Protein AF-A0A7J7JCA5-F1 (afdb_monomer_lite)

pLDDT: mean 92.52, std 7.22, range [59.06, 98.44]

Radius of gyration: 17.57 Å; chains: 1; bounding box: 38×30×57 Å

Sequence (110 aa):
MLGYMEQTVSLAVTKALTKCGCFKPKYPFLTATQSALIYIAYHLKAFNPKSSDYVRKKYKKRLEKFEETCSLIRYLGDNMTVRYKEPEARPIDFNHKLNEFLQLKTKPVS

Organism: Bugula neritina (NCBI:txid10212)

Secondary structure (DSSP, 8-state):
-HHHHHHHTHHHHHHHHHHHHHH----TTS-HHHHHHHHHHHHHHHS-TTS-HHHHHHHHHHHHHHHHHHHHHHHHHHH--SS---GGGS-TTHHHHHHHHHHGGGS---

Foldseek 3Di:
DVVVCVVPPVVLQVVQVVVCVVLQFDAQPDDSVVRSVVSSVLSSQLPPPPDDPVRNVVSVVLNVVSSVRSCLVVVCVVQVDPDDDDPVPGDPCNVVSVVVSVVVVVDDSD

Structure (mmCIF, N/CA/C/O backbone):
data_AF-A0A7J7JCA5-F1
#
_entry.id   AF-A0A7J7JCA5-F1
#
loop_
_atom_site.group_PDB
_atom_site.id
_atom_site.type_symbol
_atom_site.label_atom_id
_atom_site.label_alt_id
_atom_site.label_comp_id
_atom_site.label_asym_id
_atom_site.label_entity_id
_atom_site.label_seq_id
_atom_site.pdbx_PDB_ins_code
_atom_site.Cartn_x
_atom_site.Cartn_y
_atom_site.Cartn_z
_atom_site.occupancy
_atom_site.B_iso_or_equiv
_atom_site.auth_seq_id
_atom_site.auth_comp_id
_atom_site.auth_asym_id
_atom_site.auth_atom_id
_atom_site.pdbx_PDB_model_num
ATOM 1 N N . MET A 1 1 ? -2.624 13.911 25.951 1.00 74.06 1 MET A N 1
ATOM 2 C CA . MET A 1 1 ? -2.529 13.540 24.517 1.00 74.06 1 MET A CA 1
ATOM 3 C C . MET A 1 1 ? -1.957 12.136 24.318 1.00 74.06 1 MET A C 1
ATOM 5 O O . MET A 1 1 ? -2.601 11.350 23.638 1.00 74.06 1 MET A O 1
ATOM 9 N N . LEU A 1 2 ? -0.828 11.792 24.955 1.00 91.69 2 LEU A N 1
ATOM 10 C CA . LEU A 1 2 ? -0.203 10.457 24.887 1.00 91.69 2 LEU A CA 1
ATOM 11 C C . LEU A 1 2 ? -1.165 9.303 25.225 1.00 91.69 2 LEU A C 1
ATOM 13 O O . LEU A 1 2 ? -1.428 8.477 24.359 1.00 91.69 2 LEU A O 1
ATOM 17 N N . GLY A 1 3 ? -1.789 9.321 26.411 1.00 95.81 3 GLY A N 1
ATOM 18 C CA . GLY A 1 3 ? -2.718 8.256 26.822 1.00 95.81 3 GLY A CA 1
ATOM 19 C C . GLY A 1 3 ? -3.928 8.080 25.893 1.00 95.81 3 GLY A C 1
ATOM 20 O O . GLY A 1 3 ? -4.359 6.960 25.644 1.00 95.81 3 GLY A O 1
ATOM 21 N N . TYR A 1 4 ? -4.434 9.169 25.298 1.00 95.44 4 TYR A N 1
ATOM 22 C CA . TYR A 1 4 ? -5.513 9.086 24.308 1.00 95.44 4 TYR A CA 1
ATOM 23 C C . TYR A 1 4 ? -5.059 8.332 23.055 1.00 95.44 4 TYR A C 1
ATOM 25 O O . TYR A 1 4 ? -5.746 7.417 22.608 1.00 95.44 4 TYR A O 1
ATOM 33 N N . MET A 1 5 ? -3.899 8.679 22.487 1.00 95.38 5 MET A N 1
ATOM 34 C CA . MET A 1 5 ? -3.388 8.005 21.287 1.00 95.38 5 MET A CA 1
ATOM 35 C C . MET A 1 5 ? -3.024 6.547 21.567 1.00 95.38 5 MET A C 1
ATOM 37 O O . MET A 1 5 ? -3.310 5.671 20.748 1.00 95.38 5 MET A O 1
ATOM 41 N N . GLU A 1 6 ? -2.443 6.293 22.738 1.00 94.56 6 GLU A N 1
ATOM 42 C CA . GLU A 1 6 ? -2.094 4.960 23.213 1.00 94.56 6 GLU A CA 1
ATOM 43 C C . GLU A 1 6 ? -3.321 4.046 23.282 1.00 94.56 6 GLU A C 1
ATOM 45 O O . GLU A 1 6 ? -3.292 2.941 22.747 1.00 94.56 6 GLU A O 1
ATOM 50 N N . GLN A 1 7 ? -4.431 4.528 23.839 1.00 93.44 7 GLN A N 1
ATOM 51 C CA . GLN A 1 7 ? -5.643 3.725 24.012 1.00 93.44 7 GLN A CA 1
ATOM 52 C C . GLN A 1 7 ? -6.519 3.638 22.753 1.00 93.44 7 GLN A C 1
ATOM 54 O O . GLN A 1 7 ? -7.326 2.718 22.630 1.00 93.44 7 GLN A O 1
ATOM 59 N N . THR A 1 8 ? -6.396 4.581 21.811 1.00 91.62 8 THR A N 1
ATOM 60 C CA . THR A 1 8 ? -7.311 4.662 20.656 1.00 91.62 8 THR A CA 1
ATOM 61 C C . THR A 1 8 ? -6.711 4.180 19.339 1.00 91.62 8 THR A C 1
ATOM 63 O O . THR A 1 8 ? -7.377 3.441 18.613 1.00 91.62 8 THR A O 1
ATOM 66 N N . VAL A 1 9 ? -5.485 4.592 18.997 1.00 93.50 9 VAL A N 1
ATOM 67 C CA . VAL A 1 9 ? -4.931 4.415 17.638 1.00 93.50 9 VAL A CA 1
ATOM 68 C C . VAL A 1 9 ? -3.600 3.672 17.593 1.00 93.50 9 VAL A C 1
ATOM 70 O O . VAL A 1 9 ? -3.254 3.159 16.527 1.00 93.50 9 VAL A O 1
ATOM 73 N N . SER A 1 10 ? -2.877 3.569 18.713 1.00 95.56 10 SER A N 1
ATOM 74 C CA . SER A 1 10 ? -1.517 3.010 18.758 1.00 95.56 10 SER A CA 1
ATOM 75 C C . SER A 1 10 ? -1.423 1.638 18.092 1.00 95.56 10 SER A C 1
ATOM 77 O O . SER A 1 10 ? -0.662 1.460 17.146 1.00 95.56 10 SER A O 1
ATOM 79 N N . LEU A 1 11 ? -2.273 0.692 18.494 1.00 96.00 11 LEU A N 1
ATOM 80 C CA . LEU A 1 11 ? -2.249 -0.676 17.992 1.00 96.00 11 LEU A CA 1
ATOM 81 C C . LEU A 1 11 ? -2.504 -0.743 16.481 1.00 96.00 11 LEU A C 1
ATOM 83 O O . LEU A 1 11 ? -1.857 -1.517 15.774 1.00 96.00 11 LEU A O 1
ATOM 87 N N . ALA A 1 12 ? -3.451 0.053 15.981 1.00 96.50 12 ALA A N 1
ATOM 88 C CA . ALA A 1 12 ? -3.805 0.071 14.565 1.00 96.50 12 ALA A CA 1
ATOM 89 C C . ALA A 1 12 ? -2.680 0.676 13.712 1.00 96.50 12 ALA A C 1
ATOM 91 O O . ALA A 1 12 ? -2.324 0.107 12.678 1.00 96.50 12 ALA A O 1
ATOM 92 N N . VAL A 1 13 ? -2.094 1.788 14.169 1.00 97.19 13 VAL A N 1
ATOM 93 C CA . VAL A 1 13 ? -0.978 2.465 13.494 1.00 97.19 13 VAL A CA 1
ATOM 94 C C . VAL A 1 13 ? 0.273 1.592 13.509 1.00 97.19 13 VAL A C 1
ATOM 96 O O . VAL A 1 13 ? 0.863 1.386 12.452 1.00 97.19 13 VAL A O 1
ATOM 99 N N . THR A 1 14 ? 0.628 0.998 14.652 1.00 98.00 14 THR A N 1
ATOM 100 C CA . THR A 1 14 ? 1.773 0.083 14.762 1.00 98.00 14 THR A CA 1
ATOM 101 C C . THR A 1 14 ? 1.630 -1.087 13.796 1.00 98.00 14 THR A C 1
ATOM 103 O O . THR A 1 14 ? 2.534 -1.330 13.004 1.00 98.00 14 THR A O 1
ATOM 106 N N . LYS A 1 15 ? 0.470 -1.761 13.761 1.00 98.19 15 LYS A N 1
ATOM 107 C CA . LYS A 1 15 ? 0.230 -2.866 12.814 1.00 98.19 15 LYS A CA 1
ATOM 108 C C . LYS A 1 15 ? 0.365 -2.426 11.355 1.00 98.19 15 LYS A C 1
ATOM 110 O O . LYS A 1 15 ? 0.995 -3.134 10.570 1.00 98.19 15 LYS A O 1
ATOM 115 N N . ALA A 1 16 ? -0.205 -1.275 10.993 1.00 98.25 16 ALA A N 1
ATOM 116 C CA . ALA A 1 16 ? -0.122 -0.750 9.633 1.00 98.25 16 ALA A CA 1
ATOM 117 C C . ALA A 1 16 ? 1.325 -0.404 9.238 1.00 98.25 16 ALA A C 1
ATOM 119 O O . ALA A 1 16 ? 1.757 -0.756 8.142 1.00 98.25 16 ALA A O 1
ATOM 120 N N . LEU A 1 17 ? 2.091 0.220 10.141 1.00 98.31 17 LEU A N 1
ATOM 121 C CA . LEU A 1 17 ? 3.503 0.541 9.928 1.00 98.31 17 LEU A CA 1
ATOM 122 C C . LEU A 1 17 ? 4.369 -0.717 9.829 1.00 98.31 17 LEU A C 1
ATOM 124 O O . LEU A 1 17 ? 5.188 -0.803 8.919 1.00 98.31 17 LEU A O 1
ATOM 128 N N . THR A 1 18 ? 4.159 -1.717 10.691 1.00 98.44 18 THR A N 1
ATOM 129 C CA . THR A 1 18 ? 4.865 -3.005 10.606 1.00 98.44 18 THR A CA 1
ATOM 130 C C . THR A 1 18 ? 4.614 -3.672 9.257 1.00 98.44 18 THR A C 1
ATOM 132 O O . THR A 1 18 ? 5.562 -4.061 8.579 1.00 98.44 18 THR A O 1
ATOM 135 N N . LYS A 1 19 ? 3.350 -3.757 8.817 1.00 98.38 19 LYS A N 1
ATOM 136 C CA . LYS A 1 19 ? 3.012 -4.343 7.510 1.00 98.38 19 LYS A CA 1
ATOM 137 C C . LYS A 1 19 ? 3.607 -3.547 6.351 1.00 98.38 19 LYS A C 1
ATOM 139 O O . LYS A 1 19 ? 4.212 -4.146 5.467 1.00 98.38 19 LYS A O 1
ATOM 144 N N . CYS A 1 20 ? 3.535 -2.217 6.403 1.00 98.12 20 CYS A N 1
ATOM 145 C CA . CYS A 1 20 ? 4.168 -1.343 5.418 1.00 98.12 20 CYS A CA 1
ATOM 146 C C . CYS A 1 20 ? 5.692 -1.553 5.357 1.00 98.12 20 CYS A C 1
ATOM 148 O O . CYS A 1 20 ? 6.257 -1.611 4.269 1.00 98.12 20 CYS A O 1
ATOM 150 N N . GLY A 1 21 ? 6.360 -1.695 6.505 1.00 97.44 21 GLY A N 1
ATOM 151 C CA . GLY A 1 21 ? 7.806 -1.911 6.593 1.00 97.44 21 GLY A CA 1
ATOM 152 C C . GLY A 1 21 ? 8.256 -3.282 6.082 1.00 97.44 21 GLY A C 1
ATOM 153 O O . GLY A 1 21 ? 9.301 -3.378 5.441 1.00 97.44 21 GLY A O 1
ATOM 154 N N . CYS A 1 22 ? 7.462 -4.333 6.312 1.00 97.19 22 CYS A N 1
ATOM 155 C CA . CYS A 1 22 ? 7.728 -5.665 5.762 1.00 97.19 22 CYS A CA 1
ATOM 156 C C . CYS A 1 22 ? 7.511 -5.712 4.244 1.00 97.19 22 CYS A C 1
ATOM 158 O O . CYS A 1 22 ? 8.336 -6.276 3.531 1.00 97.19 22 CYS A O 1
ATOM 160 N N . PHE A 1 23 ? 6.417 -5.118 3.756 1.00 96.56 23 PHE A N 1
ATOM 161 C CA . PHE A 1 23 ? 6.051 -5.161 2.339 1.00 96.56 23 PHE A CA 1
ATOM 162 C C . PHE A 1 23 ? 6.863 -4.184 1.473 1.00 96.56 23 PHE A C 1
ATOM 164 O O . PHE A 1 23 ? 7.175 -4.499 0.329 1.00 96.56 23 PHE A O 1
ATOM 171 N N . LYS A 1 24 ? 7.243 -3.020 2.023 1.00 96.25 24 LYS A N 1
ATOM 172 C CA . LYS A 1 24 ? 7.992 -1.942 1.344 1.00 96.25 24 LYS A CA 1
ATOM 173 C C . LYS A 1 24 ? 7.311 -1.497 0.038 1.00 96.25 24 LYS A C 1
ATOM 175 O O . LYS A 1 24 ? 7.898 -1.620 -1.038 1.00 96.25 24 LYS A O 1
ATOM 180 N N . PRO A 1 25 ? 6.070 -0.980 0.112 1.00 96.12 25 PRO A N 1
ATOM 181 C CA . PRO A 1 25 ? 5.283 -0.668 -1.072 1.00 96.12 25 PRO A CA 1
ATOM 182 C C . PRO A 1 25 ? 5.980 0.373 -1.948 1.00 96.12 25 PRO A C 1
ATOM 184 O O . PRO A 1 25 ? 6.292 1.481 -1.504 1.00 96.12 25 PRO A O 1
ATOM 187 N N . LYS A 1 26 ? 6.138 0.042 -3.228 1.00 95.06 26 LYS A N 1
ATOM 188 C CA . LYS A 1 26 ? 6.511 0.992 -4.269 1.00 95.06 26 LYS A CA 1
ATOM 189 C C . LYS A 1 26 ? 5.493 0.898 -5.391 1.00 95.06 26 LYS A C 1
ATOM 191 O O . LYS A 1 26 ? 5.574 0.019 -6.239 1.00 95.06 26 LYS A O 1
ATOM 196 N N . TYR A 1 27 ? 4.542 1.822 -5.391 1.00 95.00 27 TYR A N 1
ATOM 197 C CA . TYR A 1 27 ? 3.543 1.895 -6.444 1.00 95.00 27 TYR A CA 1
ATOM 198 C C . TYR A 1 27 ? 4.158 2.538 -7.704 1.00 95.00 27 TYR A C 1
ATOM 200 O O . TYR A 1 27 ? 4.992 3.454 -7.581 1.00 95.00 27 TYR A O 1
ATOM 208 N N . PRO A 1 28 ? 3.798 2.073 -8.915 1.00 94.50 28 PRO A N 1
ATOM 209 C CA . PRO A 1 28 ? 4.217 2.692 -10.172 1.00 94.50 28 PRO A CA 1
ATOM 210 C C . PRO A 1 28 ? 3.978 4.206 -10.190 1.00 94.50 28 PRO A C 1
ATOM 212 O O . PRO A 1 28 ? 2.928 4.676 -9.770 1.00 94.50 28 PRO A O 1
ATOM 215 N N . PHE A 1 29 ? 4.960 4.978 -10.662 1.00 93.31 29 PHE A N 1
ATOM 216 C CA . PHE A 1 29 ? 4.889 6.445 -10.825 1.00 93.31 29 PHE A CA 1
ATOM 217 C C . PHE A 1 29 ? 4.642 7.298 -9.564 1.00 93.31 29 PHE A C 1
ATOM 219 O O . PHE A 1 29 ? 4.675 8.520 -9.658 1.00 93.31 29 PHE A O 1
ATOM 226 N N . LEU A 1 30 ? 4.471 6.699 -8.384 1.00 94.50 30 LEU A N 1
ATOM 227 C CA . LEU A 1 30 ? 4.406 7.424 -7.111 1.00 94.50 30 LEU A CA 1
ATOM 228 C C . LEU A 1 30 ? 5.760 7.459 -6.407 1.00 94.50 30 LEU A C 1
ATOM 230 O O . LEU A 1 30 ? 6.595 6.578 -6.603 1.00 94.50 30 LEU A O 1
ATOM 234 N N . THR A 1 31 ? 5.984 8.422 -5.517 1.00 95.12 31 THR A N 1
ATOM 235 C CA . THR A 1 31 ? 7.149 8.364 -4.621 1.00 95.12 31 THR A CA 1
ATOM 236 C C . THR A 1 31 ? 7.000 7.223 -3.606 1.00 95.12 31 THR A C 1
ATOM 238 O O . THR A 1 31 ? 5.899 6.705 -3.373 1.00 95.12 31 THR A O 1
ATOM 241 N N . ALA A 1 32 ? 8.109 6.803 -2.988 1.00 95.00 32 ALA A N 1
ATOM 242 C CA . ALA A 1 32 ? 8.074 5.796 -1.923 1.00 95.00 32 ALA A CA 1
ATOM 243 C C . ALA A 1 32 ? 7.184 6.257 -0.753 1.00 95.00 32 ALA A C 1
ATOM 245 O O . ALA A 1 32 ? 6.335 5.503 -0.285 1.00 95.00 32 ALA A O 1
ATOM 246 N N . THR A 1 33 ? 7.300 7.528 -0.359 1.00 97.25 33 THR A N 1
ATOM 247 C CA . THR A 1 33 ? 6.483 8.134 0.700 1.00 97.25 33 THR A CA 1
ATOM 248 C C . THR A 1 33 ? 4.993 8.110 0.359 1.00 97.25 33 THR A C 1
ATOM 250 O O . THR A 1 33 ? 4.189 7.672 1.177 1.00 97.25 33 THR A O 1
ATOM 253 N N . GLN A 1 34 ? 4.609 8.513 -0.858 1.00 97.12 34 GLN A N 1
ATOM 254 C CA . GLN A 1 34 ? 3.209 8.458 -1.302 1.00 97.12 34 GLN A CA 1
ATOM 255 C C . GLN A 1 34 ? 2.664 7.024 -1.285 1.00 97.12 34 GLN A C 1
ATOM 257 O O . GLN A 1 34 ? 1.561 6.786 -0.796 1.00 97.12 34 GLN A O 1
ATOM 262 N N . SER A 1 35 ? 3.456 6.063 -1.768 1.00 97.06 35 SER A N 1
ATOM 263 C CA . SER A 1 35 ? 3.082 4.644 -1.787 1.00 97.06 35 SER A CA 1
ATOM 264 C C . SER A 1 35 ? 2.840 4.104 -0.373 1.00 97.06 35 SER A C 1
ATOM 266 O O . SER A 1 35 ? 1.825 3.455 -0.124 1.00 97.06 35 SER A O 1
ATOM 268 N N . ALA A 1 36 ? 3.737 4.420 0.566 1.00 98.12 36 ALA A N 1
ATOM 269 C CA . ALA A 1 36 ? 3.616 4.028 1.967 1.00 98.12 36 ALA A CA 1
ATOM 270 C C . ALA A 1 36 ? 2.374 4.636 2.637 1.00 98.12 36 ALA A C 1
ATOM 272 O O . ALA A 1 36 ? 1.631 3.927 3.314 1.00 98.12 36 ALA A O 1
ATOM 273 N N . LEU A 1 37 ? 2.102 5.926 2.411 1.00 98.31 37 LEU A N 1
ATOM 274 C CA . LEU A 1 37 ? 0.931 6.602 2.979 1.00 98.31 37 LEU A CA 1
ATOM 275 C C . LEU A 1 37 ? -0.387 5.978 2.499 1.00 98.31 37 LEU A C 1
ATOM 277 O O . LEU A 1 37 ? -1.278 5.732 3.314 1.00 98.31 37 LEU A O 1
ATOM 281 N N . ILE A 1 38 ? -0.504 5.672 1.202 1.00 97.81 38 ILE A N 1
ATOM 282 C CA . ILE A 1 38 ? -1.696 5.016 0.638 1.00 97.81 38 ILE A CA 1
ATOM 283 C C . ILE A 1 38 ? -1.862 3.608 1.217 1.00 97.81 38 ILE A C 1
ATOM 285 O O . ILE A 1 38 ? -2.960 3.246 1.644 1.00 97.81 38 ILE A O 1
ATOM 289 N N . TYR A 1 39 ? -0.772 2.839 1.295 1.00 98.19 39 TYR A N 1
ATOM 290 C CA . TYR A 1 39 ? -0.775 1.502 1.888 1.00 98.19 39 TYR A CA 1
ATOM 291 C C . TYR A 1 39 ? -1.279 1.523 3.337 1.00 98.19 39 TYR A C 1
ATOM 293 O O . TYR A 1 39 ? -2.197 0.784 3.697 1.00 98.19 39 TYR A O 1
ATOM 301 N N . ILE A 1 40 ? -0.731 2.422 4.163 1.00 98.38 40 ILE A N 1
ATOM 302 C CA . ILE A 1 40 ? -1.137 2.596 5.563 1.00 98.38 40 ILE A CA 1
ATOM 303 C C . ILE A 1 40 ? -2.614 2.997 5.645 1.00 98.38 40 ILE A C 1
ATOM 305 O O . ILE A 1 40 ? -3.360 2.418 6.435 1.00 98.38 40 ILE A O 1
ATOM 309 N N . ALA A 1 41 ? -3.072 3.934 4.810 1.00 98.06 41 ALA A N 1
ATOM 310 C CA . ALA A 1 41 ? -4.467 4.366 4.792 1.00 98.06 41 ALA A CA 1
ATOM 311 C C . ALA A 1 41 ? -5.432 3.217 4.446 1.00 98.06 41 ALA A C 1
ATOM 313 O O . ALA A 1 41 ? -6.469 3.057 5.099 1.00 98.06 41 ALA A O 1
ATOM 314 N N . TYR A 1 42 ? -5.091 2.389 3.454 1.00 98.19 42 TYR A N 1
ATOM 315 C CA . TYR A 1 42 ? -5.862 1.193 3.117 1.00 98.19 42 TYR A CA 1
ATOM 316 C C . TYR A 1 42 ? -5.848 0.162 4.230 1.00 98.19 42 TYR A C 1
ATOM 318 O O . TYR A 1 42 ? -6.918 -0.332 4.585 1.00 98.19 42 TYR A O 1
ATOM 326 N N . HIS A 1 43 ? -4.696 -0.100 4.842 1.00 98.38 43 HIS A N 1
ATOM 327 C CA . HIS A 1 43 ? -4.603 -1.014 5.972 1.00 98.38 43 HIS A CA 1
ATOM 328 C C . HIS A 1 43 ? -5.489 -0.548 7.143 1.00 98.38 43 HIS A C 1
ATOM 330 O O . HIS A 1 43 ? -6.289 -1.319 7.673 1.00 98.38 43 HIS A O 1
ATOM 336 N N . LEU A 1 44 ? -5.439 0.736 7.509 1.00 98.00 44 LEU A N 1
ATOM 337 C CA . LEU A 1 44 ? -6.284 1.281 8.576 1.00 98.00 44 LEU A CA 1
ATOM 338 C C . LEU A 1 44 ? -7.782 1.135 8.260 1.00 98.00 44 LEU A C 1
ATOM 340 O O . LEU A 1 44 ? -8.549 0.730 9.130 1.00 98.00 44 LEU A O 1
ATOM 344 N N . LYS A 1 45 ? -8.216 1.397 7.019 1.00 97.69 45 LYS A N 1
ATOM 345 C CA . LYS A 1 45 ? -9.630 1.242 6.623 1.00 97.69 45 LYS A CA 1
ATOM 346 C C . LYS A 1 45 ? -10.073 -0.221 6.498 1.00 97.69 45 LYS A C 1
ATOM 348 O O . LYS A 1 45 ? -11.206 -0.542 6.847 1.00 97.69 45 LYS A O 1
ATOM 353 N N . ALA A 1 46 ? -9.199 -1.108 6.028 1.00 98.00 46 ALA A N 1
ATOM 354 C CA . ALA A 1 46 ? -9.477 -2.532 5.842 1.00 98.00 46 ALA A CA 1
ATOM 355 C C . ALA A 1 46 ? -9.650 -3.285 7.173 1.00 98.00 46 ALA A C 1
ATOM 357 O O . ALA A 1 46 ? -10.424 -4.244 7.249 1.00 98.00 46 ALA A O 1
ATOM 358 N N . PHE A 1 47 ? -8.947 -2.840 8.219 1.00 96.94 47 PHE A N 1
ATOM 359 C CA . PHE A 1 47 ? -8.875 -3.523 9.512 1.00 96.94 47 PHE A CA 1
ATOM 360 C C . PHE A 1 47 ? -9.473 -2.723 10.680 1.00 96.94 47 PHE A C 1
ATOM 362 O O . PHE A 1 47 ? -9.297 -3.117 11.830 1.00 96.94 47 PHE A O 1
ATOM 369 N N . ASN A 1 48 ? -10.212 -1.638 10.420 1.00 96.00 48 ASN A N 1
ATOM 370 C CA . ASN A 1 48 ? -10.930 -0.907 11.466 1.00 96.00 48 ASN A CA 1
ATOM 371 C C . ASN A 1 48 ? -12.182 -1.688 11.926 1.00 96.00 48 ASN A C 1
ATOM 373 O O . ASN A 1 48 ? -13.154 -1.740 11.167 1.00 96.00 48 ASN A O 1
ATOM 377 N N . PRO A 1 49 ? -12.230 -2.224 13.163 1.00 94.12 49 PRO A N 1
ATOM 378 C CA . PRO A 1 49 ? -13.363 -3.018 13.646 1.00 94.12 49 PRO A CA 1
ATOM 379 C C . PRO A 1 49 ? -14.666 -2.216 13.764 1.00 94.12 49 PRO A C 1
ATOM 381 O O . PRO A 1 49 ? -15.742 -2.799 13.703 1.00 94.12 49 PRO A O 1
ATOM 384 N N . LYS A 1 50 ? -14.588 -0.882 13.875 1.00 94.19 50 LYS A N 1
ATOM 385 C CA . LYS A 1 50 ? -15.762 0.003 13.947 1.00 94.19 50 LYS A CA 1
ATOM 386 C C . LYS A 1 50 ? -16.387 0.301 12.578 1.00 94.19 50 LYS A C 1
ATOM 388 O O . LYS A 1 50 ? -17.453 0.899 12.512 1.00 94.19 50 LYS A O 1
ATOM 393 N N . SER A 1 51 ? -15.718 -0.057 11.479 1.00 95.62 51 SER A N 1
ATOM 394 C CA . SER A 1 51 ? -16.271 0.098 10.126 1.00 95.62 51 SER A CA 1
ATOM 395 C C . SER A 1 51 ? -17.199 -1.061 9.784 1.00 95.62 51 SER A C 1
ATOM 397 O O . SER A 1 51 ? -16.957 -2.177 10.234 1.00 95.62 51 SER A O 1
ATOM 399 N N . SER A 1 52 ? -18.207 -0.834 8.939 1.00 97.62 52 SER A N 1
ATOM 400 C CA . SER A 1 52 ? -19.099 -1.907 8.487 1.00 97.62 52 SER A CA 1
ATOM 401 C C . SER A 1 52 ? -18.351 -3.001 7.718 1.00 97.62 52 SER A C 1
ATOM 403 O O . SER A 1 52 ? -17.324 -2.755 7.076 1.00 97.62 52 SER A O 1
ATOM 405 N N . ASP A 1 53 ? -18.897 -4.215 7.736 1.00 97.69 53 ASP A N 1
ATOM 406 C CA . ASP A 1 53 ? -18.338 -5.375 7.035 1.00 97.69 53 ASP A CA 1
ATOM 407 C C . ASP A 1 53 ? -18.111 -5.105 5.547 1.00 97.69 53 ASP A C 1
ATOM 409 O O . ASP A 1 53 ? -17.072 -5.470 4.993 1.00 97.69 53 ASP A O 1
ATOM 413 N N . TYR A 1 54 ? -19.060 -4.414 4.912 1.00 97.75 54 TYR A N 1
ATOM 414 C CA . TYR A 1 54 ? -18.957 -3.993 3.520 1.00 97.75 54 TYR A CA 1
ATOM 415 C C . TYR A 1 54 ? -17.737 -3.092 3.283 1.00 97.75 54 TYR A C 1
ATOM 417 O O . TYR A 1 54 ? -16.947 -3.345 2.371 1.00 97.75 54 TYR A O 1
ATOM 425 N N . VAL A 1 55 ? -17.534 -2.078 4.132 1.00 97.44 55 VAL A N 1
ATOM 426 C CA . VAL A 1 55 ? -16.394 -1.156 4.024 1.00 97.44 55 VAL A CA 1
ATOM 427 C C . VAL A 1 55 ? -15.077 -1.903 4.221 1.00 97.44 55 VAL A C 1
ATOM 429 O O . VAL A 1 55 ? -14.170 -1.752 3.402 1.00 97.44 55 VAL A O 1
ATOM 432 N N . ARG A 1 56 ? -14.976 -2.762 5.243 1.00 98.12 56 ARG A N 1
ATOM 433 C CA . ARG A 1 56 ? -13.759 -3.555 5.482 1.00 98.12 56 ARG A CA 1
ATOM 434 C C . ARG A 1 56 ? -13.434 -4.448 4.283 1.00 98.12 56 ARG A C 1
ATOM 436 O O . ARG A 1 56 ? -12.303 -4.425 3.803 1.00 98.12 56 ARG A O 1
ATOM 443 N N . LYS A 1 57 ? -14.424 -5.172 3.740 1.00 98.12 57 LYS A N 1
ATOM 444 C CA . LYS A 1 57 ? -14.259 -6.011 2.534 1.00 98.12 57 LYS A CA 1
ATOM 445 C C . LYS A 1 57 ? -13.821 -5.189 1.320 1.00 98.12 57 LYS A C 1
ATOM 447 O O . LYS A 1 57 ? -12.904 -5.598 0.614 1.00 98.12 57 LYS A O 1
ATOM 452 N N . LYS A 1 58 ? -14.429 -4.017 1.100 1.00 97.94 58 LYS A N 1
ATOM 453 C CA . LYS A 1 58 ? -14.047 -3.101 0.016 1.00 97.94 58 LYS A CA 1
ATOM 454 C C . LYS A 1 58 ? -12.576 -2.701 0.123 1.00 97.94 58 LYS A C 1
ATOM 456 O O . LYS A 1 58 ? -11.855 -2.807 -0.861 1.00 97.94 58 LYS A O 1
ATOM 461 N N . TYR A 1 59 ? -12.118 -2.261 1.294 1.00 98.12 59 TYR A N 1
ATOM 462 C CA . TYR A 1 59 ? -10.736 -1.798 1.453 1.00 98.12 59 TYR A CA 1
ATOM 463 C C . TYR A 1 59 ? -9.705 -2.928 1.495 1.00 98.12 59 TYR A C 1
ATOM 465 O O . TYR A 1 59 ? -8.593 -2.702 1.034 1.00 98.12 59 TYR A O 1
ATOM 473 N N . LYS A 1 60 ? -10.069 -4.143 1.931 1.00 98.25 60 LYS A N 1
ATOM 474 C CA . LYS A 1 60 ? -9.213 -5.331 1.757 1.00 98.25 60 LYS A CA 1
ATOM 475 C C . LYS A 1 60 ? -8.926 -5.602 0.280 1.00 98.25 60 LYS A C 1
ATOM 477 O O . LYS A 1 60 ? -7.766 -5.647 -0.097 1.00 98.25 60 LYS A O 1
ATOM 482 N N . LYS A 1 61 ? -9.961 -5.613 -0.568 1.00 98.12 61 LYS A N 1
ATOM 483 C CA . LYS A 1 61 ? -9.790 -5.771 -2.024 1.00 98.12 61 LYS A CA 1
ATOM 484 C C . LYS A 1 61 ? -8.936 -4.664 -2.651 1.00 98.12 61 LYS A C 1
ATOM 486 O O . LYS A 1 61 ? -8.168 -4.913 -3.572 1.00 98.12 61 LYS A O 1
ATOM 491 N N . ARG A 1 62 ? -9.069 -3.419 -2.173 1.00 97.44 62 ARG A N 1
ATOM 492 C CA . ARG A 1 62 ? -8.224 -2.305 -2.646 1.00 97.44 62 ARG A CA 1
ATOM 493 C C . ARG A 1 62 ? -6.771 -2.461 -2.217 1.00 97.44 62 ARG A C 1
ATOM 495 O O . ARG A 1 62 ? -5.894 -2.120 -3.000 1.00 97.44 62 ARG A O 1
ATOM 502 N N . LEU A 1 63 ? -6.538 -2.949 -1.000 1.00 97.69 63 LEU A N 1
ATOM 503 C CA . LEU A 1 63 ? -5.200 -3.233 -0.495 1.00 97.69 63 LEU A CA 1
ATOM 504 C C . LEU A 1 63 ? -4.545 -4.358 -1.305 1.00 97.69 63 LEU A C 1
ATOM 506 O O . LEU A 1 63 ? -3.446 -4.155 -1.798 1.00 97.69 63 LEU A O 1
ATOM 510 N N . GLU A 1 64 ? -5.253 -5.467 -1.530 1.00 97.38 64 GLU A N 1
ATOM 511 C CA . GLU A 1 64 ? -4.793 -6.593 -2.362 1.00 97.38 64 GLU A CA 1
ATOM 512 C C . GLU A 1 64 ? -4.417 -6.118 -3.772 1.00 97.38 64 GLU A C 1
ATOM 514 O O . GLU A 1 64 ? -3.282 -6.287 -4.208 1.00 97.38 64 GLU A O 1
ATOM 519 N N . LYS A 1 65 ? -5.319 -5.390 -4.444 1.00 95.88 65 LYS A N 1
ATOM 520 C CA . LYS A 1 65 ? -5.039 -4.824 -5.769 1.00 95.88 65 LYS A CA 1
ATOM 521 C C . LYS A 1 65 ? -3.844 -3.865 -5.759 1.00 95.88 65 LYS A C 1
ATOM 523 O O . LYS A 1 65 ? -3.073 -3.811 -6.716 1.00 95.88 65 LYS A O 1
ATOM 528 N N . PHE A 1 66 ? -3.691 -3.069 -4.703 1.00 96.31 66 PHE A N 1
ATOM 529 C CA . PHE A 1 66 ? -2.553 -2.164 -4.562 1.00 96.31 66 PHE A CA 1
ATOM 530 C C . PHE A 1 66 ? -1.235 -2.943 -4.429 1.00 96.31 66 PHE A C 1
ATOM 532 O O . PHE A 1 66 ? -0.249 -2.571 -5.069 1.00 96.31 66 PHE A O 1
ATOM 539 N N . GLU A 1 67 ? -1.220 -4.029 -3.653 1.00 96.38 67 GLU A N 1
ATOM 540 C CA . GLU A 1 67 ? -0.067 -4.922 -3.498 1.00 96.38 67 GLU A CA 1
ATOM 541 C C . GLU A 1 67 ? 0.289 -5.622 -4.819 1.00 96.38 67 GLU A C 1
ATOM 543 O O . GLU A 1 67 ? 1.450 -5.589 -5.235 1.00 96.38 67 GLU A O 1
ATOM 548 N N . GLU A 1 68 ? -0.708 -6.149 -5.536 1.00 94.62 68 GLU A N 1
ATOM 549 C CA . GLU A 1 68 ? -0.549 -6.711 -6.885 1.00 94.62 68 GLU A CA 1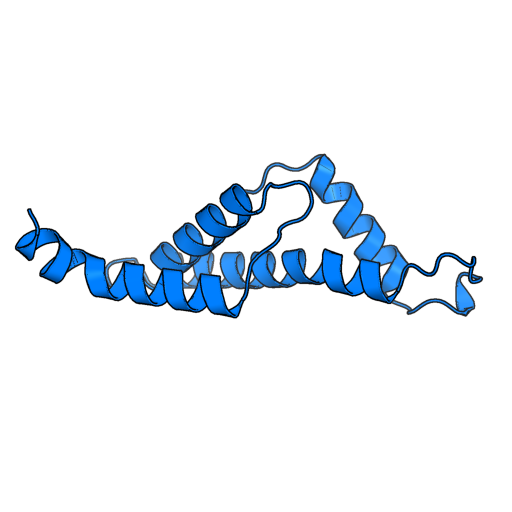
ATOM 550 C C . GLU A 1 68 ? 0.058 -5.682 -7.844 1.00 94.62 68 GLU A C 1
ATOM 552 O O . GLU A 1 68 ? 1.017 -5.973 -8.559 1.00 94.62 68 GLU A O 1
ATOM 557 N N . THR A 1 69 ? -0.428 -4.441 -7.804 1.00 94.81 69 THR A N 1
ATOM 558 C CA . THR A 1 69 ? 0.094 -3.376 -8.667 1.00 94.81 69 THR A CA 1
ATOM 559 C C . THR A 1 69 ? 1.542 -3.015 -8.317 1.00 94.81 69 THR A C 1
ATOM 561 O O . THR A 1 69 ? 2.356 -2.784 -9.211 1.00 94.81 69 THR A O 1
ATOM 564 N N . CYS A 1 70 ? 1.905 -2.996 -7.029 1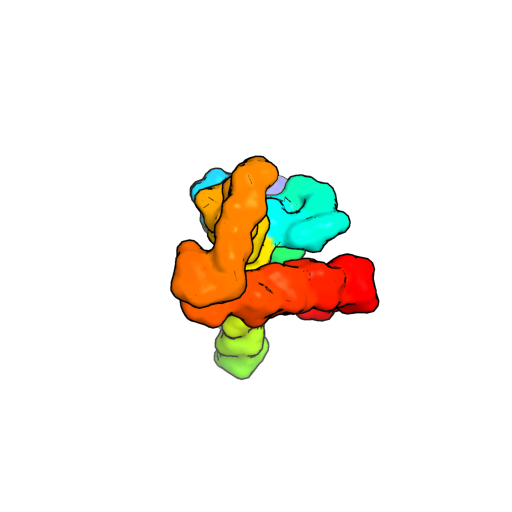.00 94.56 70 CYS A N 1
ATOM 565 C CA . CYS A 1 70 ? 3.298 -2.807 -6.605 1.00 94.56 70 CYS A CA 1
ATOM 566 C C . CYS A 1 70 ? 4.206 -3.922 -7.150 1.00 94.56 70 CYS A C 1
ATOM 568 O O . CYS A 1 70 ? 5.348 -3.658 -7.533 1.00 94.56 70 CYS A O 1
ATOM 570 N N . SER A 1 71 ? 3.693 -5.154 -7.238 1.00 93.19 71 SER A N 1
ATOM 571 C CA . SER A 1 71 ? 4.447 -6.297 -7.763 1.00 93.19 71 SER A CA 1
ATOM 572 C C . SER A 1 71 ? 4.784 -6.177 -9.256 1.00 93.19 71 SER A C 1
ATOM 574 O O . SER A 1 71 ? 5.775 -6.764 -9.692 1.00 93.19 71 SER A O 1
ATOM 576 N N . LEU A 1 72 ? 4.047 -5.357 -10.026 1.00 93.25 72 LEU A N 1
ATOM 577 C CA . LEU A 1 72 ? 4.326 -5.121 -11.449 1.00 93.25 72 LEU A CA 1
ATOM 578 C C . LEU A 1 72 ? 5.723 -4.540 -11.675 1.00 93.25 72 LEU A C 1
ATOM 580 O O . LEU A 1 72 ? 6.387 -4.937 -12.626 1.00 93.25 72 LEU A O 1
ATOM 584 N N . ILE A 1 73 ? 6.201 -3.642 -10.802 1.00 90.31 73 ILE A N 1
ATOM 585 C CA . ILE A 1 73 ? 7.557 -3.076 -10.928 1.00 90.31 73 ILE A CA 1
ATOM 586 C C . ILE A 1 73 ? 8.604 -4.175 -10.806 1.00 90.31 73 ILE A C 1
ATOM 588 O O . ILE A 1 73 ? 9.532 -4.226 -11.608 1.00 90.31 73 ILE A O 1
ATOM 592 N N . ARG A 1 74 ? 8.448 -5.055 -9.812 1.00 89.38 74 ARG A N 1
ATOM 593 C CA . ARG A 1 74 ? 9.370 -6.169 -9.595 1.00 89.38 74 ARG A CA 1
ATOM 594 C C . ARG A 1 74 ? 9.337 -7.127 -10.783 1.00 89.38 74 ARG A C 1
ATOM 596 O O . ARG A 1 74 ? 10.376 -7.400 -11.365 1.00 89.38 74 ARG A O 1
ATOM 603 N N . TYR A 1 75 ? 8.141 -7.550 -11.192 1.00 92.50 75 TYR A N 1
ATOM 604 C CA . TYR A 1 75 ? 7.966 -8.440 -12.336 1.00 92.50 75 TYR A CA 1
ATOM 605 C C . TYR A 1 75 ? 8.586 -7.857 -13.613 1.00 92.50 75 TYR A C 1
ATOM 607 O O . TYR A 1 75 ? 9.333 -8.546 -14.302 1.00 92.50 75 TYR A O 1
ATOM 615 N N . LEU A 1 76 ? 8.303 -6.592 -13.936 1.00 91.69 76 LEU A N 1
ATOM 616 C CA . LEU A 1 76 ? 8.852 -5.959 -15.132 1.00 91.69 76 LEU A CA 1
ATOM 617 C C . LEU A 1 76 ? 10.363 -5.759 -15.011 1.00 91.69 76 LEU A C 1
ATOM 619 O O . LEU A 1 76 ? 11.059 -5.983 -15.989 1.00 91.69 76 LEU A O 1
ATOM 623 N N . GLY A 1 77 ? 10.891 -5.408 -13.837 1.00 87.94 77 GLY A N 1
ATOM 624 C CA . GLY A 1 77 ? 12.337 -5.332 -13.611 1.00 87.94 77 GLY A CA 1
ATOM 625 C C . GLY A 1 77 ? 13.052 -6.666 -13.851 1.00 87.94 77 GLY A C 1
ATOM 626 O O . GLY A 1 77 ? 14.108 -6.683 -14.476 1.00 87.94 77 GLY A O 1
ATOM 627 N N . ASP A 1 78 ? 12.444 -7.775 -13.427 1.00 88.69 78 ASP A N 1
ATOM 628 C CA . ASP A 1 78 ? 13.011 -9.119 -13.582 1.00 88.69 78 ASP A CA 1
ATOM 629 C C . ASP A 1 78 ? 12.887 -9.649 -15.029 1.00 88.69 78 ASP A C 1
ATOM 631 O O . ASP A 1 78 ? 13.733 -10.415 -15.492 1.00 88.69 78 ASP A O 1
ATOM 635 N N . ASN A 1 79 ? 11.840 -9.244 -15.763 1.00 88.75 79 ASN A N 1
ATOM 636 C CA . ASN A 1 79 ? 11.517 -9.788 -17.091 1.00 88.75 79 ASN A CA 1
ATOM 637 C C . ASN A 1 79 ? 11.868 -8.861 -18.270 1.00 88.75 79 ASN A C 1
ATOM 639 O O . ASN A 1 79 ? 11.980 -9.338 -19.402 1.00 88.75 79 ASN A O 1
ATOM 643 N N . MET A 1 80 ? 12.068 -7.558 -18.044 1.00 85.25 80 MET A N 1
ATOM 644 C CA . MET A 1 80 ? 12.558 -6.621 -19.061 1.00 85.25 80 MET A CA 1
ATOM 645 C C . MET A 1 80 ? 14.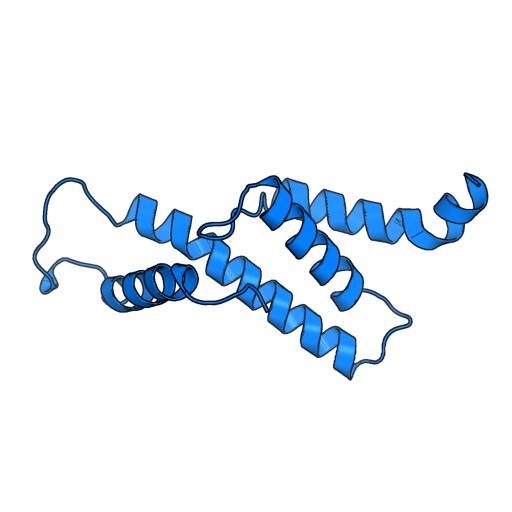076 -6.743 -19.179 1.00 85.25 80 MET A C 1
ATOM 647 O O . MET A 1 80 ? 14.841 -6.024 -18.539 1.00 85.25 80 MET A O 1
ATOM 651 N N . THR A 1 81 ? 14.526 -7.674 -20.016 1.00 80.31 81 THR A N 1
ATOM 652 C CA . THR A 1 81 ? 15.948 -7.806 -20.329 1.00 80.31 81 THR A CA 1
ATOM 653 C C . THR A 1 81 ? 16.417 -6.671 -21.235 1.00 80.31 81 THR A C 1
ATOM 655 O O . THR A 1 81 ? 15.705 -6.259 -22.146 1.00 80.31 81 THR A O 1
ATOM 658 N N . VAL A 1 82 ? 17.660 -6.217 -21.046 1.00 78.62 82 VAL A N 1
ATOM 659 C CA . VAL A 1 82 ? 18.312 -5.235 -21.939 1.00 78.62 82 VAL A CA 1
ATOM 660 C C . VAL A 1 82 ? 18.389 -5.755 -23.381 1.00 78.62 82 VAL A C 1
ATOM 662 O O . VAL A 1 82 ? 18.316 -4.989 -24.336 1.00 78.62 82 VAL A O 1
ATOM 665 N N . ARG A 1 83 ? 18.518 -7.078 -23.546 1.00 82.75 83 ARG A N 1
ATOM 666 C CA . ARG A 1 83 ? 18.483 -7.738 -24.852 1.00 82.75 83 ARG A CA 1
ATOM 667 C C . ARG A 1 83 ? 17.040 -7.951 -25.284 1.00 82.75 83 ARG A C 1
ATOM 669 O O . ARG A 1 83 ? 16.236 -8.474 -24.511 1.00 82.75 83 ARG A O 1
ATOM 676 N N . TYR A 1 84 ? 16.749 -7.590 -26.528 1.00 81.19 84 TYR A N 1
ATOM 677 C CA . TYR A 1 84 ? 15.468 -7.887 -27.150 1.00 81.19 84 TYR A CA 1
ATOM 678 C C . TYR A 1 84 ? 15.216 -9.402 -27.167 1.00 81.19 84 TYR A C 1
ATOM 680 O O . TYR A 1 84 ? 16.115 -10.188 -27.464 1.00 81.19 84 TYR A O 1
ATOM 688 N N . LYS A 1 85 ? 13.980 -9.793 -26.853 1.00 81.81 85 LYS A N 1
ATOM 689 C CA . LYS A 1 85 ? 13.460 -11.153 -27.026 1.00 81.81 85 LYS A CA 1
ATOM 690 C C . LYS A 1 85 ? 12.272 -11.094 -27.973 1.00 81.81 85 LYS A C 1
ATOM 692 O O . LYS A 1 85 ? 11.433 -10.194 -27.825 1.00 81.81 85 LYS A O 1
ATOM 697 N N . GLU A 1 86 ? 12.183 -12.045 -28.895 1.00 82.81 86 GLU A N 1
ATOM 698 C CA . GLU A 1 86 ? 11.006 -12.200 -29.752 1.00 82.81 86 GLU A CA 1
ATOM 699 C C . GLU A 1 86 ? 9.741 -12.422 -28.903 1.00 82.81 86 GLU A C 1
ATOM 701 O O . GLU A 1 86 ? 9.852 -12.947 -27.788 1.00 82.81 86 GLU A O 1
ATOM 706 N N . PRO A 1 87 ? 8.556 -11.970 -29.356 1.00 81.81 87 PRO A N 1
ATOM 707 C CA . PRO A 1 87 ? 7.306 -12.089 -28.602 1.00 81.81 87 PRO A CA 1
ATOM 708 C C . PRO A 1 87 ? 7.016 -13.500 -28.072 1.00 81.81 87 PRO A C 1
ATOM 710 O O . PRO A 1 87 ? 6.522 -13.634 -26.955 1.00 81.81 87 PRO A O 1
ATOM 713 N N . GLU A 1 88 ? 7.379 -14.530 -28.831 1.00 83.50 88 GLU A N 1
ATOM 714 C CA . GLU A 1 88 ? 7.171 -15.953 -28.547 1.00 83.50 88 GLU A CA 1
ATOM 715 C C . GLU A 1 88 ? 8.065 -16.457 -27.405 1.00 83.50 88 GLU A C 1
ATOM 717 O O . GLU A 1 88 ? 7.710 -17.395 -26.696 1.00 83.50 88 GLU A O 1
ATOM 722 N N . ALA A 1 89 ? 9.218 -15.814 -27.197 1.00 83.81 89 ALA A N 1
ATOM 723 C CA . ALA A 1 89 ? 10.177 -16.144 -26.144 1.00 83.81 89 ALA A CA 1
ATOM 724 C C . ALA A 1 89 ? 9.946 -15.349 -24.842 1.00 83.81 89 ALA A C 1
ATOM 726 O O . ALA A 1 89 ? 10.725 -15.465 -23.887 1.00 83.81 89 ALA A O 1
ATOM 727 N N . ARG A 1 90 ? 8.915 -14.493 -24.797 1.00 85.75 90 ARG A N 1
ATOM 728 C CA . ARG A 1 90 ? 8.530 -13.731 -23.601 1.00 85.75 90 ARG A CA 1
ATOM 729 C C . ARG A 1 90 ? 7.518 -14.520 -22.768 1.00 85.75 90 ARG A C 1
ATOM 731 O O . ARG A 1 90 ? 6.777 -15.336 -23.310 1.00 85.75 90 ARG A O 1
ATOM 738 N N . PRO A 1 91 ? 7.426 -14.252 -21.455 1.00 88.81 91 PRO A N 1
ATOM 739 C CA . PRO A 1 91 ? 6.322 -14.763 -20.655 1.00 88.81 91 PRO A CA 1
ATOM 740 C C . PRO A 1 91 ? 4.967 -14.370 -21.262 1.00 88.81 91 PRO A C 1
ATOM 742 O O . PRO A 1 91 ? 4.792 -13.240 -21.724 1.00 88.81 91 PRO A O 1
ATOM 745 N N . ILE A 1 92 ? 4.002 -15.291 -21.225 1.00 87.56 92 ILE A N 1
ATOM 746 C CA . ILE A 1 92 ? 2.677 -15.143 -21.860 1.00 87.56 92 ILE A CA 1
ATOM 747 C C . ILE A 1 92 ? 1.948 -13.878 -21.370 1.00 87.56 92 ILE A C 1
ATOM 749 O O . ILE A 1 92 ? 1.265 -13.194 -22.129 1.00 87.56 92 ILE A O 1
ATOM 753 N N . ASP A 1 93 ? 2.118 -13.535 -20.097 1.00 90.44 93 ASP A N 1
ATOM 754 C CA . ASP A 1 93 ? 1.468 -12.411 -19.428 1.00 90.44 93 ASP A CA 1
ATOM 755 C C . ASP A 1 93 ? 2.248 -11.089 -19.525 1.00 90.44 93 ASP A C 1
ATOM 757 O O . ASP A 1 93 ? 1.752 -10.047 -19.083 1.00 90.44 93 ASP A O 1
ATOM 761 N N . PHE A 1 94 ? 3.440 -11.094 -20.130 1.00 90.56 94 PHE A N 1
ATOM 762 C CA . PHE A 1 94 ? 4.345 -9.946 -20.135 1.00 90.56 94 PHE A CA 1
ATOM 763 C C . PHE A 1 94 ? 3.709 -8.704 -20.764 1.00 90.56 94 PHE A C 1
ATOM 765 O O . PHE A 1 94 ? 3.658 -7.645 -20.139 1.00 90.56 94 PHE A O 1
ATOM 772 N N . ASN A 1 95 ? 3.179 -8.830 -21.986 1.00 89.56 95 ASN A N 1
ATOM 773 C CA . ASN A 1 95 ? 2.581 -7.698 -22.702 1.00 89.56 95 ASN A CA 1
ATOM 774 C C . ASN A 1 95 ? 1.354 -7.150 -21.959 1.00 89.56 95 ASN A C 1
ATOM 776 O O . ASN A 1 95 ? 1.136 -5.940 -21.928 1.00 89.56 95 ASN A O 1
ATOM 780 N N . HIS A 1 96 ? 0.567 -8.027 -21.332 1.00 91.56 96 HIS A N 1
ATOM 781 C CA . HIS A 1 96 ? -0.586 -7.622 -20.535 1.00 91.56 96 HIS A CA 1
ATOM 782 C C . HIS A 1 96 ? -0.157 -6.801 -19.309 1.00 91.56 96 HIS A C 1
ATOM 784 O O . HIS A 1 96 ? -0.638 -5.682 -19.128 1.00 91.56 96 HIS A O 1
ATOM 790 N N . LYS A 1 97 ? 0.805 -7.304 -18.523 1.00 92.25 97 LYS A N 1
ATOM 791 C CA . LYS A 1 97 ? 1.342 -6.616 -17.335 1.00 92.25 97 LYS A CA 1
ATOM 792 C C . LYS A 1 97 ? 2.057 -5.311 -17.678 1.00 92.25 97 LYS A C 1
ATOM 794 O O . LYS A 1 97 ? 1.939 -4.333 -16.942 1.00 92.25 97 LYS A O 1
ATOM 799 N N . LEU A 1 98 ? 2.765 -5.271 -18.807 1.00 92.00 98 LEU A N 1
ATOM 800 C CA . LEU A 1 98 ? 3.392 -4.051 -19.309 1.00 92.00 98 LEU A CA 1
ATOM 801 C C . LEU A 1 98 ? 2.340 -2.999 -19.678 1.00 92.00 98 LEU A C 1
ATOM 803 O O . LEU A 1 98 ? 2.461 -1.844 -19.275 1.00 92.00 98 LEU A O 1
ATOM 807 N N . ASN A 1 99 ? 1.285 -3.394 -20.394 1.00 92.19 99 ASN A N 1
ATOM 808 C CA . ASN A 1 99 ? 0.186 -2.491 -20.730 1.00 92.19 99 ASN A CA 1
ATOM 809 C C . ASN A 1 99 ? -0.531 -1.973 -19.477 1.00 92.19 99 ASN A C 1
ATOM 811 O O . ASN A 1 99 ? -0.798 -0.775 -19.385 1.00 92.19 99 ASN A O 1
ATOM 815 N N . GLU A 1 100 ? -0.802 -2.839 -18.497 1.00 92.25 100 GLU A N 1
ATOM 816 C CA . GLU A 1 100 ? -1.380 -2.429 -17.215 1.00 92.25 100 GLU A CA 1
ATOM 817 C C . GLU A 1 100 ? -0.491 -1.393 -16.518 1.00 92.25 100 GLU A C 1
ATOM 819 O O . GLU A 1 100 ? -0.977 -0.324 -16.148 1.00 92.25 100 GLU A O 1
ATOM 824 N N . PHE A 1 101 ? 0.815 -1.660 -16.424 1.00 93.00 101 PHE A N 1
ATOM 825 C CA . PHE A 1 101 ? 1.782 -0.729 -15.853 1.00 93.00 101 PHE A CA 1
ATOM 826 C C . PHE A 1 101 ? 1.752 0.626 -16.565 1.00 93.00 101 PHE A C 1
ATOM 828 O O . PHE A 1 101 ? 1.595 1.651 -15.910 1.00 93.00 101 PHE A O 1
ATOM 835 N N . LEU A 1 102 ? 1.834 0.661 -17.897 1.00 92.19 102 LEU A N 1
ATOM 836 C CA . LEU A 1 102 ? 1.852 1.917 -18.657 1.00 92.19 102 LEU A CA 1
ATOM 837 C C . LEU A 1 102 ? 0.562 2.734 -18.485 1.00 92.19 102 LEU A C 1
ATOM 839 O O . LEU A 1 102 ? 0.623 3.963 -18.387 1.00 92.19 102 LEU A O 1
ATOM 843 N N . GLN A 1 103 ? -0.598 2.079 -18.375 1.00 92.31 103 GLN A N 1
ATOM 844 C CA . GLN A 1 103 ? -1.875 2.764 -18.148 1.00 92.31 103 GLN A CA 1
ATOM 845 C C . GLN A 1 103 ? -1.926 3.516 -16.810 1.00 92.31 103 GLN A C 1
ATOM 847 O O . GLN A 1 103 ? -2.615 4.538 -16.717 1.00 92.31 103 GLN A O 1
ATOM 852 N N . LEU A 1 104 ? -1.191 3.066 -15.786 1.00 91.44 104 LEU A N 1
ATOM 853 C CA . LEU A 1 104 ? -1.169 3.715 -14.468 1.00 91.44 104 LEU A CA 1
ATOM 854 C C . LEU A 1 104 ? -0.604 5.136 -14.510 1.00 91.44 104 LEU A C 1
ATOM 856 O O . LEU A 1 104 ? -0.968 5.948 -13.669 1.00 91.44 104 LEU A O 1
ATOM 860 N N . LYS A 1 105 ? 0.218 5.479 -15.510 1.00 88.50 105 LYS A N 1
ATOM 861 C CA . LYS A 1 105 ? 0.747 6.843 -15.677 1.00 88.50 105 LYS A CA 1
ATOM 862 C C . LYS A 1 105 ? -0.360 7.884 -15.895 1.00 88.50 105 LYS A C 1
ATOM 864 O O . LYS A 1 105 ? -0.174 9.054 -15.584 1.00 88.50 105 LYS A O 1
ATOM 869 N N . THR A 1 106 ? -1.498 7.457 -16.440 1.00 84.00 106 THR A N 1
ATO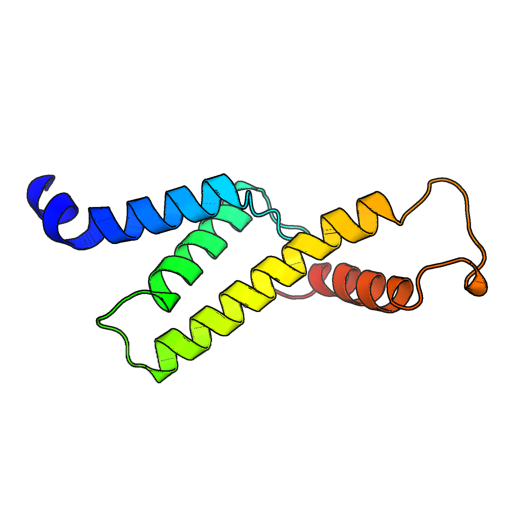M 870 C CA . THR A 1 106 ? -2.630 8.331 -16.794 1.00 84.00 106 THR A CA 1
ATOM 871 C C . THR A 1 106 ? -3.782 8.278 -15.792 1.00 84.00 106 THR A C 1
ATOM 873 O O . THR A 1 106 ? -4.692 9.101 -15.863 1.00 84.00 106 THR A O 1
ATOM 876 N N . LYS A 1 107 ? -3.765 7.320 -14.855 1.00 76.00 107 LYS A N 1
ATOM 877 C CA . LYS A 1 107 ? -4.865 7.078 -13.916 1.00 76.00 107 LYS A CA 1
ATOM 878 C C . LYS A 1 107 ? -4.493 7.586 -12.518 1.00 76.00 107 LYS A C 1
ATOM 880 O O . LYS A 1 107 ? -3.448 7.196 -12.001 1.00 76.00 107 LYS A O 1
ATOM 885 N N . PRO A 1 108 ? -5.337 8.402 -11.861 1.00 67.75 108 PRO A N 1
ATOM 886 C CA . PRO A 1 108 ? -5.133 8.724 -10.456 1.00 67.75 108 PRO A CA 1
ATOM 887 C C . PRO A 1 108 ? -5.291 7.459 -9.603 1.00 67.75 108 PRO A C 1
ATOM 889 O O . PRO A 1 108 ? -6.124 6.598 -9.900 1.00 67.75 108 PRO A O 1
ATOM 892 N N . VAL A 1 109 ? -4.503 7.347 -8.530 1.00 66.00 109 VAL A N 1
ATOM 893 C CA . VAL A 1 109 ? -4.625 6.235 -7.579 1.00 66.00 109 VAL A CA 1
ATOM 894 C C . VAL A 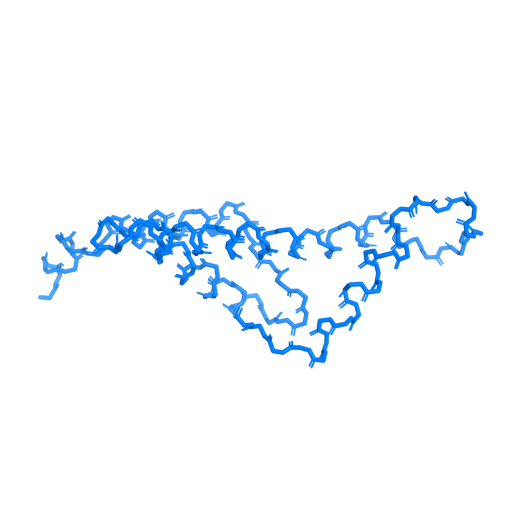1 109 ? -5.919 6.419 -6.796 1.00 66.00 10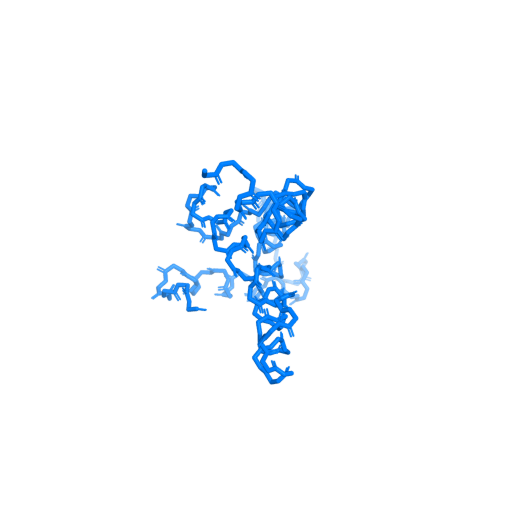9 VAL A C 1
ATOM 896 O O . VAL A 1 109 ? -5.978 7.194 -5.844 1.00 66.00 109 VAL A O 1
ATOM 899 N N . SER A 1 110 ? -6.975 5.752 -7.261 1.00 59.06 110 SER A N 1
ATOM 900 C CA . SER A 1 110 ? -8.314 5.828 -6.682 1.00 59.06 110 SER A CA 1
ATOM 901 C C . SER A 1 110 ? -8.400 5.023 -5.407 1.00 59.06 110 SER A C 1
ATOM 903 O O . SER A 1 110 ? -8.252 3.777 -5.515 1.00 59.06 110 SER A O 1
#